Protein AF-A0A3M1YTX9-F1 (afdb_monomer_lite)

Sequence (73 aa):
MLNAMSDTTRNLPPVHPPTREGICPSCGRHSDFHFEGEQRWPRHIAEKAGLPMIILLWSCGYCHSTVSDNEIL

pLDDT: mean 86.78, std 16.74, range [43.53, 98.06]

Structure (mmCIF, N/CA/C/O backbone):
data_AF-A0A3M1YTX9-F1
#
_entry.id   AF-A0A3M1YTX9-F1
#
loop_
_atom_site.group_PDB
_atom_site.id
_atom_site.type_symbol
_atom_site.la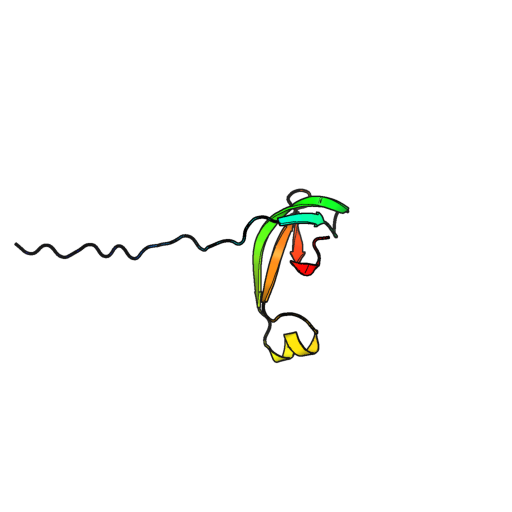bel_atom_id
_atom_site.label_alt_id
_atom_site.label_comp_id
_atom_site.label_asym_id
_atom_site.label_entity_id
_atom_site.label_seq_id
_atom_site.pdbx_PDB_ins_code
_atom_site.Cartn_x
_atom_site.Cartn_y
_atom_site.Cartn_z
_atom_site.occupancy
_atom_site.B_iso_or_equiv
_atom_site.auth_seq_id
_atom_site.auth_comp_id
_atom_site.auth_asym_id
_atom_site.auth_atom_id
_atom_site.pdbx_PDB_model_num
ATOM 1 N N . MET A 1 1 ? 55.552 -16.975 12.719 1.00 48.56 1 MET A N 1
ATOM 2 C CA . MET A 1 1 ? 54.992 -15.675 12.295 1.00 48.56 1 MET A CA 1
ATOM 3 C C . MET A 1 1 ? 54.269 -15.871 10.979 1.00 48.56 1 MET A C 1
ATOM 5 O O . MET A 1 1 ? 54.933 -16.238 10.023 1.00 48.56 1 MET A O 1
ATOM 9 N N . LEU A 1 2 ? 52.950 -15.671 10.970 1.00 43.53 2 LEU A N 1
ATOM 10 C CA . LEU A 1 2 ? 52.130 -15.171 9.855 1.00 43.53 2 LEU A CA 1
ATOM 11 C C . LEU A 1 2 ? 50.689 -15.088 10.385 1.00 43.53 2 LEU A C 1
ATOM 13 O O . LEU A 1 2 ? 49.961 -16.074 10.406 1.00 43.53 2 LEU A O 1
ATOM 17 N N . ASN A 1 3 ? 50.334 -13.913 10.910 1.00 46.56 3 ASN A N 1
ATOM 18 C CA . ASN A 1 3 ? 48.948 -13.535 11.175 1.00 46.56 3 ASN A CA 1
ATOM 19 C C . ASN A 1 3 ? 48.307 -13.174 9.828 1.00 46.56 3 ASN A C 1
ATOM 21 O O . ASN A 1 3 ? 48.795 -12.266 9.158 1.00 46.56 3 ASN A O 1
ATOM 25 N N . ALA A 1 4 ? 47.217 -13.840 9.462 1.00 52.72 4 ALA A N 1
ATOM 26 C CA . ALA A 1 4 ? 46.278 -13.382 8.439 1.00 52.72 4 ALA A CA 1
ATOM 27 C C . ALA A 1 4 ? 44.942 -13.163 9.167 1.00 52.72 4 ALA A C 1
ATOM 29 O O . ALA A 1 4 ? 44.344 -14.109 9.662 1.00 52.72 4 ALA A O 1
ATOM 30 N N . MET A 1 5 ? 44.695 -11.932 9.615 1.00 48.53 5 MET A N 1
ATOM 31 C CA . MET A 1 5 ? 43.877 -10.926 8.924 1.00 48.53 5 MET A CA 1
ATOM 32 C C . MET A 1 5 ? 42.389 -11.288 8.946 1.00 48.53 5 MET A C 1
ATOM 34 O O . MET A 1 5 ? 41.908 -12.125 8.194 1.00 48.53 5 MET A O 1
ATOM 38 N N . SER A 1 6 ? 41.702 -10.621 9.871 1.00 55.62 6 SER A N 1
ATOM 39 C CA . SER A 1 6 ? 40.266 -10.608 10.101 1.00 55.62 6 SER A CA 1
ATOM 40 C C . SER A 1 6 ? 39.501 -10.195 8.845 1.00 55.62 6 SER A C 1
ATOM 42 O O . SER A 1 6 ? 39.628 -9.056 8.397 1.00 55.62 6 SER A O 1
ATOM 44 N N . ASP A 1 7 ? 38.659 -11.083 8.326 1.00 50.47 7 ASP A N 1
ATOM 45 C CA . ASP A 1 7 ? 37.661 -10.735 7.317 1.00 50.47 7 ASP A CA 1
ATOM 46 C C . ASP A 1 7 ? 36.335 -10.415 8.022 1.00 50.47 7 ASP A C 1
ATOM 48 O O . ASP A 1 7 ? 35.427 -11.237 8.145 1.00 50.47 7 ASP A O 1
ATOM 52 N N . THR A 1 8 ? 36.252 -9.213 8.596 1.00 55.84 8 THR A N 1
ATOM 53 C CA . THR A 1 8 ? 34.996 -8.681 9.132 1.00 55.84 8 THR A CA 1
ATOM 54 C C . THR A 1 8 ? 34.192 -8.104 7.972 1.00 55.84 8 THR A C 1
ATOM 56 O O . THR A 1 8 ? 34.082 -6.884 7.817 1.00 55.84 8 THR A O 1
ATOM 59 N N . THR A 1 9 ? 33.623 -8.977 7.138 1.00 55.84 9 THR A N 1
ATOM 60 C CA . THR A 1 9 ? 32.546 -8.576 6.232 1.00 55.84 9 THR A CA 1
ATOM 61 C C . THR A 1 9 ? 31.422 -8.027 7.114 1.00 55.84 9 THR A C 1
ATOM 63 O O . THR A 1 9 ? 30.825 -8.750 7.911 1.00 55.84 9 THR A O 1
ATOM 66 N N . ARG A 1 10 ? 31.204 -6.709 7.070 1.00 55.72 10 ARG A N 1
ATOM 67 C CA . ARG A 1 10 ? 30.198 -6.022 7.887 1.00 55.72 10 ARG A CA 1
ATOM 68 C C . ARG A 1 10 ? 28.815 -6.537 7.485 1.00 55.72 10 ARG A C 1
ATOM 70 O O . ARG A 1 10 ? 28.242 -6.052 6.515 1.00 55.72 10 ARG A O 1
ATOM 77 N N . ASN A 1 11 ? 28.278 -7.484 8.249 1.00 60.41 11 ASN A N 1
ATOM 78 C CA . ASN A 1 11 ? 26.849 -7.785 8.288 1.00 60.41 11 ASN A CA 1
ATOM 79 C C . ASN A 1 11 ? 26.128 -6.578 8.903 1.00 60.41 11 ASN A C 1
ATOM 81 O O . ASN A 1 11 ? 25.786 -6.577 10.084 1.00 60.41 11 ASN A O 1
ATOM 85 N N . LEU A 1 12 ? 25.974 -5.504 8.127 1.00 58.62 12 LEU A N 1
ATOM 86 C CA . LEU A 1 12 ? 25.058 -4.432 8.485 1.00 58.62 12 LEU A CA 1
ATOM 87 C C . LEU A 1 12 ? 23.641 -5.013 8.405 1.00 58.62 12 LEU A C 1
ATOM 89 O O . LEU A 1 12 ? 23.322 -5.654 7.399 1.00 58.62 12 LEU A O 1
ATOM 93 N N . PRO A 1 13 ? 22.801 -4.833 9.439 1.00 62.28 13 PRO A N 1
ATOM 94 C CA . PRO A 1 13 ? 21.404 -5.210 9.323 1.00 62.28 13 PRO A CA 1
ATOM 95 C C . PRO A 1 13 ? 20.789 -4.462 8.130 1.00 62.28 13 PRO A C 1
ATOM 97 O O . PRO A 1 13 ? 21.195 -3.325 7.854 1.00 62.28 13 PRO A O 1
ATOM 100 N N . PRO A 1 14 ? 19.841 -5.077 7.404 1.00 63.69 14 PRO A N 1
ATOM 101 C CA . PRO A 1 14 ? 19.109 -4.369 6.366 1.00 63.69 14 PRO A CA 1
ATOM 102 C C . PRO A 1 14 ? 18.518 -3.088 6.964 1.00 63.69 14 PRO A C 1
ATOM 104 O O . PRO A 1 14 ? 17.926 -3.105 8.044 1.00 63.69 14 PRO A O 1
ATOM 107 N N . VAL A 1 15 ? 18.734 -1.960 6.283 1.00 71.38 15 VAL A N 1
ATOM 108 C CA . VAL A 1 15 ? 18.140 -0.679 6.673 1.00 71.38 15 VAL A CA 1
ATOM 109 C C . VAL A 1 15 ? 16.645 -0.792 6.408 1.00 71.38 15 VAL A C 1
ATOM 111 O O . VAL A 1 15 ? 16.195 -0.626 5.277 1.00 71.38 15 VAL A O 1
ATOM 114 N N . HIS A 1 16 ? 15.884 -1.141 7.441 1.00 76.38 16 HIS A N 1
ATOM 115 C CA . HIS A 1 16 ? 14.433 -1.087 7.380 1.00 76.38 16 HIS A CA 1
ATOM 116 C C . HIS A 1 16 ? 13.990 0.380 7.303 1.00 76.38 16 HIS A C 1
ATOM 118 O O . HIS A 1 16 ? 14.598 1.236 7.958 1.00 76.38 16 HIS A O 1
ATOM 124 N N . PRO A 1 17 ? 12.960 0.700 6.504 1.00 83.75 17 PRO A N 1
ATOM 125 C CA . PRO A 1 17 ? 12.390 2.037 6.511 1.00 83.75 17 PRO A CA 1
ATOM 126 C C . PRO A 1 17 ? 11.832 2.368 7.909 1.00 83.75 17 PRO A C 1
ATOM 128 O O . PRO A 1 17 ? 11.462 1.457 8.657 1.00 83.75 17 PRO A O 1
ATOM 131 N N . PRO A 1 18 ? 11.790 3.659 8.285 1.00 84.44 18 PRO A N 1
ATOM 132 C CA . PRO A 1 18 ? 11.241 4.074 9.571 1.00 84.44 18 PRO A CA 1
ATOM 133 C C . PRO A 1 18 ? 9.773 3.656 9.682 1.00 84.44 18 PRO A C 1
ATOM 135 O O . PRO A 1 18 ? 9.052 3.673 8.685 1.00 84.44 18 PRO A O 1
ATOM 138 N N . THR A 1 19 ? 9.331 3.309 10.892 1.00 83.75 19 THR A N 1
ATOM 139 C CA . THR A 1 19 ? 7.920 3.027 11.184 1.00 83.75 19 THR A CA 1
ATOM 140 C C . THR A 1 19 ? 7.028 4.175 10.722 1.00 83.75 19 THR A C 1
ATOM 142 O O . THR A 1 19 ? 7.393 5.349 10.834 1.00 83.75 19 THR A O 1
ATOM 145 N N . ARG A 1 20 ? 5.854 3.828 10.194 1.00 91.69 20 ARG A N 1
ATOM 146 C CA . ARG A 1 20 ? 4.830 4.794 9.789 1.00 91.69 20 ARG A CA 1
ATOM 147 C C . ARG A 1 20 ? 3.664 4.790 10.763 1.00 91.69 20 ARG A C 1
ATOM 149 O O . ARG A 1 20 ? 3.433 3.807 11.457 1.00 91.69 20 ARG A O 1
ATOM 156 N N . GLU A 1 21 ? 2.922 5.886 10.778 1.00 96.19 21 GLU A N 1
ATOM 157 C CA . GLU A 1 21 ? 1.694 6.048 11.553 1.00 96.19 21 GLU A CA 1
ATOM 158 C C . GLU A 1 21 ? 0.605 6.595 10.628 1.00 96.19 21 GLU A C 1
ATOM 160 O O . GLU A 1 21 ? 0.902 7.369 9.716 1.00 96.19 21 GLU A O 1
ATOM 165 N N . GLY A 1 22 ? -0.642 6.178 10.843 1.00 96.50 22 GLY A N 1
ATOM 166 C CA . GLY A 1 22 ? -1.792 6.656 10.073 1.00 96.50 22 GLY A CA 1
ATOM 167 C C . GLY A 1 22 ? -3.047 5.824 10.311 1.00 96.50 22 GLY A C 1
ATOM 168 O O . GLY A 1 22 ? -3.092 4.987 11.220 1.00 96.50 22 GLY A O 1
ATOM 169 N N . ILE A 1 23 ? -4.093 6.057 9.521 1.00 97.75 23 ILE A N 1
ATOM 170 C CA . ILE A 1 23 ? -5.351 5.309 9.592 1.00 97.75 23 ILE A CA 1
ATOM 171 C C . ILE A 1 23 ? -5.233 4.051 8.735 1.00 97.75 23 ILE A C 1
ATOM 173 O O . ILE A 1 23 ? -4.952 4.10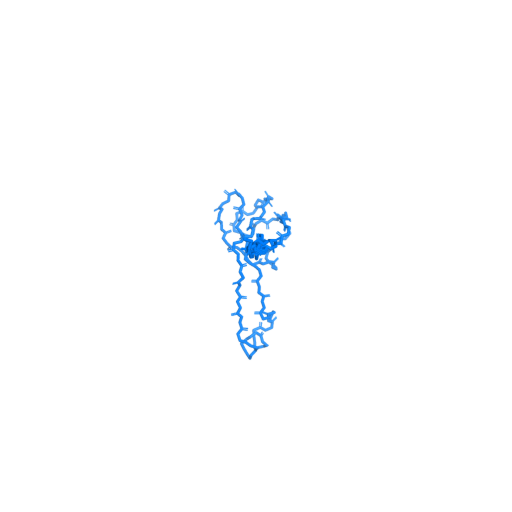6 7.539 1.00 97.75 23 ILE A O 1
ATOM 177 N N . CYS A 1 24 ? -5.502 2.896 9.342 1.00 97.75 24 CYS A N 1
ATOM 178 C CA . CYS A 1 24 ? -5.571 1.637 8.616 1.00 97.75 24 CYS A CA 1
ATOM 179 C C . CYS A 1 24 ? -6.838 1.579 7.747 1.00 97.75 24 CYS A C 1
ATOM 181 O O . CYS A 1 24 ? -7.940 1.632 8.302 1.00 97.75 24 CYS A O 1
ATOM 183 N N . PRO A 1 25 ? -6.724 1.377 6.420 1.00 97.38 25 PRO A N 1
ATOM 184 C CA . PRO A 1 25 ? -7.884 1.258 5.535 1.00 97.38 25 PRO A CA 1
ATOM 185 C C . PRO A 1 25 ? -8.735 0.019 5.849 1.00 97.38 25 PRO A C 1
ATOM 187 O O . PRO A 1 25 ? -9.937 0.018 5.598 1.00 97.38 25 PRO A O 1
ATOM 190 N N . SER A 1 26 ? -8.136 -1.023 6.437 1.00 97.44 26 SER A N 1
ATOM 191 C CA . SER A 1 26 ? -8.832 -2.272 6.758 1.00 97.44 26 SER A CA 1
ATOM 192 C C . SER A 1 26 ? -9.682 -2.185 8.027 1.00 97.44 26 SER A C 1
ATOM 194 O O . SER A 1 26 ? -10.789 -2.714 8.054 1.00 97.44 26 SER A O 1
ATOM 196 N N . CYS A 1 27 ? -9.181 -1.553 9.099 1.00 97.94 27 CYS A N 1
ATOM 197 C CA . CYS A 1 27 ? -9.874 -1.520 10.398 1.00 97.94 27 CYS A CA 1
ATOM 198 C C . CYS A 1 27 ? -10.334 -0.124 10.843 1.00 97.94 27 CYS A C 1
ATOM 200 O O . CYS A 1 27 ? -11.012 -0.005 11.864 1.00 97.94 27 CYS A O 1
ATOM 202 N N . GLY A 1 28 ? -9.959 0.926 10.107 1.00 97.62 28 GLY A N 1
ATOM 203 C CA . GLY A 1 28 ? -10.328 2.318 10.369 1.00 97.62 28 GLY A CA 1
ATOM 204 C C . GLY A 1 28 ? -9.663 2.950 11.595 1.00 97.62 28 GLY A C 1
ATOM 205 O O . GLY A 1 28 ? -10.026 4.059 11.977 1.00 97.62 28 GLY A O 1
ATOM 206 N N . ARG A 1 29 ? -8.716 2.266 12.249 1.00 97.94 29 ARG A N 1
ATOM 207 C CA . ARG A 1 29 ? -8.034 2.777 13.448 1.00 97.94 29 ARG A CA 1
ATOM 208 C C . ARG A 1 29 ? -6.732 3.476 13.092 1.00 97.94 29 ARG A C 1
ATOM 210 O O . ARG A 1 29 ? -6.027 3.032 12.188 1.00 97.94 29 ARG A O 1
ATOM 217 N N . HIS A 1 30 ? -6.391 4.504 13.868 1.00 98.06 30 HIS A N 1
ATOM 218 C CA . HIS A 1 30 ? -5.014 4.985 13.946 1.00 98.06 30 HIS A CA 1
ATOM 219 C C . HIS A 1 30 ? -4.120 3.891 14.524 1.00 98.06 30 HIS A C 1
ATOM 221 O O . HIS A 1 30 ? -4.457 3.292 15.548 1.00 98.06 30 HIS A O 1
ATOM 227 N N . SER A 1 31 ? -3.010 3.628 13.847 1.00 97.19 31 SER A N 1
ATOM 228 C CA . SER A 1 31 ? -2.070 2.570 14.196 1.00 97.19 31 SER A CA 1
ATOM 229 C C . SER A 1 31 ? -0.664 2.956 13.763 1.00 97.19 31 SER A C 1
ATOM 231 O O . SER A 1 31 ? -0.476 3.679 12.784 1.00 97.19 31 SER A O 1
ATOM 233 N N . ASP A 1 32 ? 0.314 2.403 14.465 1.00 97.12 32 ASP A N 1
ATOM 234 C CA . ASP A 1 32 ? 1.654 2.188 13.948 1.00 97.12 32 ASP A CA 1
ATOM 235 C C . ASP A 1 32 ? 1.639 1.097 12.864 1.00 97.12 32 ASP A C 1
ATOM 237 O O . ASP A 1 32 ? 0.794 0.190 12.860 1.00 97.12 32 ASP A O 1
ATOM 241 N N . PHE A 1 33 ? 2.572 1.215 11.926 1.00 97.31 33 PHE A N 1
ATOM 242 C CA . PHE A 1 33 ? 2.741 0.331 10.786 1.00 97.31 33 PHE A CA 1
ATOM 243 C C . PHE A 1 33 ? 4.165 -0.210 10.744 1.00 97.31 33 PHE A C 1
ATOM 245 O O . PHE A 1 33 ? 5.142 0.544 10.665 1.00 97.31 33 PHE A O 1
ATOM 252 N N . HIS A 1 34 ? 4.265 -1.536 10.753 1.00 95.75 34 HIS A N 1
ATOM 253 C CA . HIS A 1 34 ? 5.523 -2.270 10.702 1.00 95.75 34 HIS A CA 1
ATOM 254 C C . HIS A 1 34 ? 5.852 -2.649 9.266 1.00 95.75 34 HIS A C 1
ATOM 256 O O . HIS A 1 34 ? 4.990 -3.137 8.542 1.00 95.75 34 HIS A O 1
ATOM 262 N N . PHE A 1 35 ? 7.090 -2.423 8.841 1.00 95.75 35 PHE A N 1
ATOM 263 C CA . PHE A 1 35 ? 7.524 -2.797 7.501 1.00 95.75 35 PHE A CA 1
ATOM 264 C C . PHE A 1 35 ? 7.559 -4.322 7.344 1.00 95.75 35 PHE A C 1
ATOM 266 O O . PHE A 1 35 ? 8.260 -5.001 8.090 1.00 95.75 35 PHE A O 1
ATOM 273 N N . GLU A 1 36 ? 6.850 -4.841 6.344 1.00 95.38 36 GLU A N 1
ATOM 274 C CA . GLU A 1 36 ? 6.784 -6.278 6.031 1.00 95.38 36 GLU A CA 1
ATOM 275 C C . GLU A 1 36 ? 7.621 -6.648 4.803 1.00 95.38 36 GLU A C 1
ATOM 277 O O . GLU A 1 36 ? 8.037 -7.795 4.640 1.00 95.38 36 GLU A O 1
ATOM 282 N N . GLY A 1 37 ? 7.891 -5.687 3.917 1.00 94.75 37 GLY A N 1
ATOM 283 C CA . GLY A 1 37 ? 8.690 -5.938 2.728 1.00 94.75 37 GLY A CA 1
ATOM 284 C C . GLY A 1 37 ? 8.350 -5.030 1.561 1.00 94.75 37 GLY A C 1
ATOM 285 O O . GLY A 1 37 ? 7.767 -3.959 1.704 1.00 94.75 37 GLY A O 1
ATOM 286 N N . GLU A 1 38 ? 8.728 -5.479 0.372 1.00 96.06 38 GLU A N 1
ATOM 287 C CA . GLU A 1 38 ? 8.535 -4.736 -0.865 1.00 96.06 38 GLU A CA 1
ATOM 288 C C . GLU A 1 38 ? 7.828 -5.605 -1.896 1.00 96.06 38 GLU A C 1
ATOM 290 O O . GLU A 1 38 ? 8.172 -6.773 -2.092 1.00 96.06 38 GLU A O 1
ATOM 295 N N . GLN A 1 39 ? 6.910 -4.999 -2.636 1.00 95.00 39 GLN A N 1
ATOM 296 C CA . GLN A 1 39 ? 6.393 -5.561 -3.869 1.00 95.00 39 GLN A CA 1
ATOM 297 C C . GLN A 1 39 ? 7.092 -4.903 -5.056 1.00 95.00 39 GLN A C 1
ATOM 299 O O . GLN A 1 39 ? 7.041 -3.684 -5.230 1.00 95.00 39 GLN A O 1
ATOM 304 N N . ARG A 1 40 ? 7.750 -5.722 -5.883 1.00 96.56 40 ARG A N 1
ATOM 305 C CA . ARG A 1 40 ? 8.489 -5.269 -7.066 1.00 96.56 40 ARG A CA 1
ATOM 306 C C . ARG A 1 40 ? 7.761 -5.682 -8.335 1.00 96.56 40 ARG A C 1
ATOM 308 O O . ARG A 1 40 ? 7.572 -6.868 -8.594 1.00 96.56 40 ARG A O 1
ATOM 315 N N . TRP A 1 41 ? 7.396 -4.697 -9.140 1.00 94.06 41 TRP A N 1
ATOM 316 C CA . TRP A 1 41 ? 6.687 -4.882 -10.395 1.00 94.06 41 TRP A CA 1
ATOM 317 C C . TRP A 1 41 ? 7.623 -4.671 -11.587 1.00 94.06 41 TRP A C 1
ATOM 319 O O . TRP A 1 41 ? 8.414 -3.722 -11.593 1.00 94.06 41 TRP A O 1
ATOM 329 N N . PRO A 1 42 ? 7.520 -5.497 -12.644 1.00 97.19 42 PRO A N 1
ATOM 330 C CA . PRO A 1 42 ? 8.154 -5.187 -13.915 1.00 97.19 42 PRO A CA 1
ATOM 331 C C . PRO A 1 42 ? 7.682 -3.824 -14.432 1.00 97.19 42 PRO A C 1
ATOM 333 O O . PRO A 1 42 ? 6.491 -3.514 -14.374 1.00 97.19 42 PRO A O 1
ATOM 336 N N . ARG A 1 43 ? 8.600 -3.039 -15.008 1.00 97.06 43 ARG A N 1
ATOM 337 C CA . ARG A 1 43 ? 8.337 -1.672 -15.492 1.00 97.06 43 ARG A CA 1
ATOM 338 C C . ARG A 1 43 ? 7.055 -1.544 -16.319 1.00 97.06 43 ARG A C 1
ATOM 340 O O . ARG A 1 43 ? 6.222 -0.697 -16.032 1.00 97.06 43 ARG A O 1
ATOM 347 N N . HIS A 1 44 ? 6.877 -2.422 -17.304 1.00 97.31 44 HIS A N 1
ATOM 348 C CA . HIS A 1 44 ? 5.726 -2.380 -18.208 1.00 97.31 44 HIS A CA 1
ATOM 349 C C . HIS A 1 44 ? 4.382 -2.670 -17.512 1.00 97.31 44 HIS A C 1
ATOM 351 O O . HIS A 1 44 ? 3.339 -2.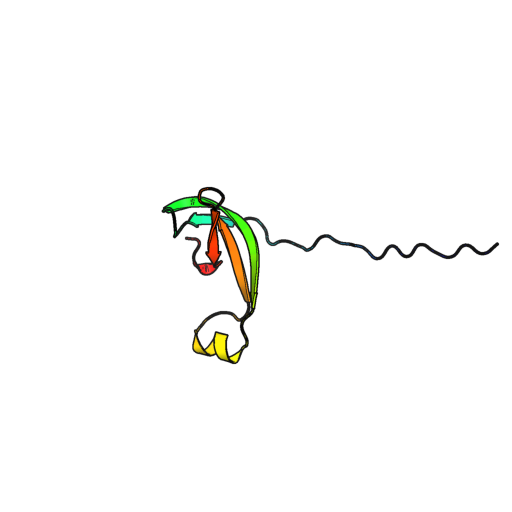289 -18.034 1.00 97.31 44 HIS A O 1
ATOM 357 N N . ILE A 1 45 ? 4.387 -3.358 -16.364 1.00 96.69 45 ILE A N 1
ATOM 358 C CA . ILE A 1 45 ? 3.186 -3.580 -15.546 1.00 96.69 45 ILE A CA 1
ATOM 359 C C . ILE A 1 45 ? 2.918 -2.354 -14.677 1.00 96.69 45 ILE A C 1
ATOM 361 O O . ILE A 1 45 ? 1.794 -1.862 -14.664 1.00 96.69 45 ILE A O 1
ATOM 365 N N . ALA A 1 46 ? 3.956 -1.828 -14.020 1.00 96.06 46 ALA A N 1
ATOM 366 C CA . ALA A 1 46 ? 3.868 -0.629 -13.189 1.00 96.06 46 ALA A CA 1
ATOM 367 C C . ALA A 1 46 ? 3.336 0.579 -13.987 1.00 96.06 46 ALA A C 1
ATOM 369 O O . ALA A 1 46 ? 2.376 1.223 -13.573 1.00 96.06 46 ALA A O 1
ATOM 370 N N . GLU A 1 47 ? 3.874 0.809 -15.190 1.00 96.06 47 GLU A N 1
ATOM 371 C CA . GLU A 1 47 ? 3.427 1.874 -16.099 1.00 96.06 47 GLU A CA 1
ATOM 372 C C . GLU A 1 47 ? 1.963 1.697 -16.528 1.00 96.06 47 GLU A C 1
ATOM 374 O O . GLU A 1 47 ? 1.203 2.662 -16.519 1.00 96.06 47 GLU A O 1
ATOM 379 N N . LYS A 1 48 ? 1.537 0.468 -16.855 1.00 97.19 48 LYS A N 1
ATOM 380 C CA . LYS A 1 48 ? 0.139 0.182 -17.222 1.00 97.19 48 LYS A CA 1
ATOM 381 C C . LYS A 1 48 ? -0.834 0.382 -16.061 1.00 97.19 48 LYS A C 1
ATOM 383 O O . LYS A 1 48 ? -1.972 0.768 -16.301 1.00 97.19 48 LYS A O 1
ATOM 388 N N . ALA A 1 49 ? -0.403 0.097 -14.835 1.00 93.81 49 ALA A N 1
ATOM 389 C CA . ALA A 1 49 ? -1.213 0.256 -13.631 1.00 93.81 49 ALA A CA 1
ATOM 390 C C . ALA A 1 49 ? -1.183 1.687 -13.063 1.00 93.81 49 ALA A C 1
ATOM 392 O O . ALA A 1 49 ? -1.952 1.988 -12.156 1.00 93.81 49 ALA A O 1
ATOM 393 N N . GLY A 1 50 ? -0.300 2.561 -13.564 1.00 94.44 50 GLY A N 1
ATOM 394 C CA . GLY A 1 50 ? -0.081 3.889 -12.985 1.00 94.44 50 GLY A CA 1
ATOM 395 C C . GLY A 1 50 ? 0.540 3.837 -11.585 1.00 94.44 50 GLY A C 1
ATOM 396 O O . GLY A 1 50 ? 0.299 4.729 -10.776 1.00 94.44 50 GLY A O 1
ATOM 397 N N . LEU A 1 51 ? 1.310 2.787 -11.287 1.00 92.06 51 LEU A N 1
ATOM 398 C CA . LEU A 1 51 ? 1.913 2.539 -9.978 1.00 92.06 51 LEU A CA 1
ATOM 399 C C . LEU A 1 51 ? 3.445 2.661 -10.032 1.00 92.06 51 LEU A C 1
ATOM 401 O O . LEU A 1 51 ? 4.051 2.459 -11.088 1.00 92.06 51 LEU A O 1
ATOM 405 N N . PRO A 1 52 ? 4.110 2.938 -8.897 1.00 93.81 52 PRO A N 1
ATOM 406 C CA . PRO A 1 52 ? 5.556 2.784 -8.781 1.00 93.81 52 PRO A CA 1
ATOM 407 C C . PRO A 1 52 ? 6.001 1.332 -9.021 1.00 93.81 52 PRO A C 1
ATOM 409 O O . PRO A 1 52 ? 5.283 0.384 -8.711 1.00 93.81 52 PRO A O 1
ATOM 412 N N . MET A 1 53 ? 7.231 1.135 -9.513 1.00 96.38 53 MET A N 1
ATOM 413 C CA . MET A 1 53 ? 7.806 -0.215 -9.663 1.00 96.38 53 MET A CA 1
ATOM 414 C C . MET A 1 53 ? 8.076 -0.911 -8.324 1.00 96.38 53 MET A C 1
ATOM 416 O O . MET A 1 53 ? 8.178 -2.133 -8.292 1.00 96.38 53 MET A O 1
ATOM 420 N N . ILE A 1 54 ? 8.242 -0.150 -7.241 1.00 95.75 54 ILE A N 1
ATOM 421 C CA . ILE A 1 54 ? 8.479 -0.670 -5.894 1.00 95.75 54 ILE A CA 1
ATOM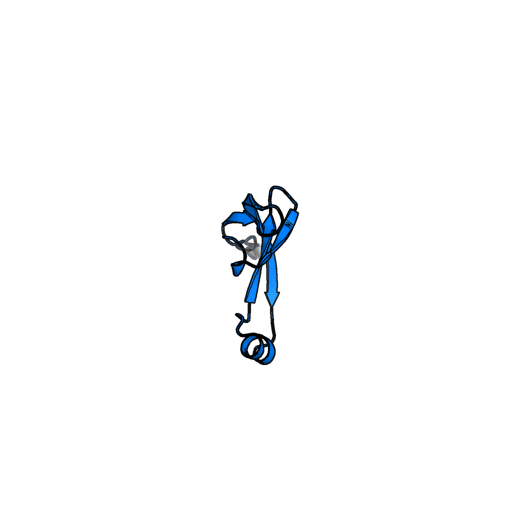 422 C C . ILE A 1 54 ? 7.430 -0.053 -4.979 1.00 95.75 54 ILE A C 1
ATOM 424 O O . ILE A 1 54 ? 7.351 1.170 -4.875 1.00 95.75 54 ILE A O 1
ATOM 428 N N . ILE A 1 55 ? 6.642 -0.902 -4.330 1.00 95.06 55 ILE A N 1
ATOM 429 C CA . ILE A 1 55 ? 5.650 -0.517 -3.326 1.00 95.06 55 ILE A CA 1
ATOM 430 C C . ILE A 1 55 ? 6.089 -1.130 -2.001 1.00 95.06 55 ILE A C 1
ATOM 432 O O . ILE A 1 55 ? 6.363 -2.329 -1.941 1.00 95.06 55 ILE A O 1
ATOM 436 N N . LEU A 1 56 ? 6.186 -0.316 -0.950 1.00 95.56 56 LEU A N 1
ATOM 437 C CA . LEU A 1 56 ? 6.479 -0.818 0.391 1.00 95.56 56 LEU A CA 1
ATOM 438 C C . LEU A 1 56 ? 5.199 -1.396 0.998 1.00 95.56 56 LEU A C 1
ATOM 440 O O . LEU A 1 56 ? 4.124 -0.813 0.853 1.00 95.56 56 LEU A O 1
ATOM 444 N N . LEU A 1 57 ? 5.331 -2.542 1.655 1.00 96.88 57 LEU A N 1
ATOM 445 C CA . LEU A 1 57 ? 4.250 -3.235 2.336 1.00 96.88 57 LEU A CA 1
ATOM 446 C C . LEU A 1 57 ? 4.408 -3.068 3.841 1.00 96.88 57 LEU A C 1
ATOM 448 O O . LEU A 1 57 ? 5.505 -3.214 4.389 1.00 96.88 57 LEU A O 1
ATOM 452 N N . TRP A 1 58 ? 3.289 -2.799 4.497 1.00 97.31 58 TRP A N 1
ATOM 453 C CA . TRP A 1 58 ? 3.227 -2.500 5.916 1.00 97.31 58 TRP A CA 1
ATOM 454 C C . TRP A 1 58 ? 2.142 -3.322 6.602 1.00 97.31 58 TRP A C 1
ATOM 456 O O . TRP A 1 58 ? 1.072 -3.513 6.039 1.00 97.31 58 TRP A O 1
ATOM 466 N N . SER A 1 59 ? 2.378 -3.770 7.830 1.00 97.56 59 SER A N 1
ATOM 467 C CA . SER A 1 59 ? 1.387 -4.437 8.674 1.00 97.56 59 SER A CA 1
ATOM 468 C C . SER A 1 59 ? 0.868 -3.486 9.744 1.00 97.56 59 SER A C 1
ATOM 470 O O . SER A 1 59 ? 1.646 -2.858 10.465 1.00 97.56 59 SER A O 1
ATOM 472 N N . CYS A 1 60 ? -0.456 -3.381 9.860 1.00 97.56 60 CYS A N 1
ATOM 473 C CA . CYS A 1 60 ? -1.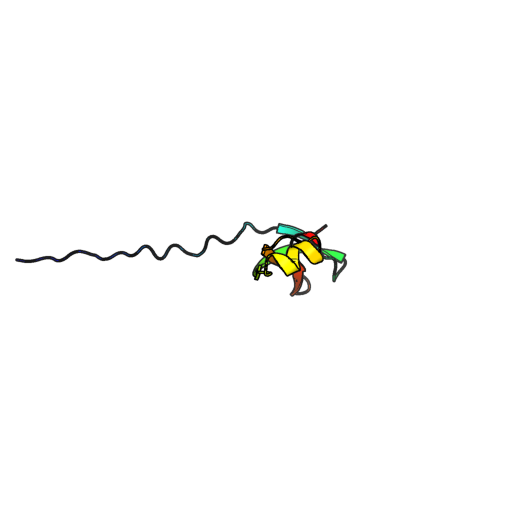106 -2.608 10.917 1.00 97.56 60 CYS A CA 1
ATOM 474 C C . CYS A 1 60 ? -0.850 -3.243 12.295 1.00 97.56 60 CYS A C 1
ATOM 476 O O . CYS A 1 60 ? -1.211 -4.400 12.519 1.00 97.56 60 CYS A O 1
ATOM 478 N N . GLY A 1 61 ? -0.325 -2.465 13.244 1.00 97.12 61 GLY A N 1
ATOM 479 C CA . GLY A 1 61 ? -0.104 -2.886 14.633 1.00 97.12 61 GLY A CA 1
ATOM 480 C C . GLY A 1 61 ? -1.366 -3.353 15.375 1.00 97.12 61 GLY A C 1
ATOM 481 O O . GLY A 1 61 ? -1.263 -4.137 16.315 1.00 97.12 61 GLY A O 1
ATOM 482 N N . TYR A 1 62 ? -2.563 -2.941 14.934 1.00 97.75 62 TYR A N 1
ATOM 483 C CA . TYR A 1 62 ? -3.829 -3.339 15.562 1.00 97.75 62 TYR A CA 1
ATOM 484 C C . TYR A 1 62 ? -4.474 -4.603 14.971 1.00 97.75 62 TYR A C 1
ATOM 486 O O . TYR A 1 62 ? -4.884 -5.493 15.710 1.00 97.75 62 TYR A O 1
ATOM 494 N N . CYS A 1 63 ? -4.662 -4.653 13.648 1.00 97.81 63 CYS A N 1
ATOM 495 C CA . CYS A 1 63 ? -5.422 -5.730 12.991 1.00 97.81 63 CYS A CA 1
ATOM 496 C C . CYS A 1 63 ? -4.566 -6.668 12.138 1.00 97.81 63 CYS A C 1
ATOM 498 O O . CYS A 1 63 ? -5.105 -7.611 11.562 1.00 97.81 63 CYS A O 1
ATOM 500 N N . HIS A 1 64 ? -3.265 -6.390 12.021 1.00 97.56 64 HIS A N 1
ATOM 501 C CA . HIS A 1 64 ? -2.297 -7.173 11.249 1.00 97.56 64 HIS A CA 1
ATOM 502 C C . HIS A 1 64 ? -2.624 -7.323 9.757 1.00 97.56 64 HIS A C 1
ATOM 504 O O . HIS A 1 64 ? -2.096 -8.204 9.084 1.00 97.56 64 HIS A O 1
ATOM 510 N N . SER A 1 65 ? -3.487 -6.459 9.215 1.00 97.62 65 SER A N 1
ATOM 511 C CA . SER A 1 65 ? -3.679 -6.378 7.768 1.00 97.62 65 SER A CA 1
ATOM 512 C C . SER A 1 65 ? -2.433 -5.799 7.110 1.00 97.62 65 SER A C 1
ATOM 514 O O . SER A 1 65 ? -1.921 -4.772 7.565 1.00 97.62 65 SER A O 1
ATOM 516 N N . THR A 1 66 ? -1.994 -6.434 6.025 1.00 97.50 66 THR A N 1
ATOM 517 C CA . THR A 1 66 ? -0.969 -5.890 5.134 1.00 97.50 66 THR A CA 1
ATOM 518 C C . THR A 1 66 ? -1.588 -4.836 4.222 1.00 97.50 66 THR A C 1
ATOM 520 O O . THR A 1 66 ? -2.609 -5.094 3.588 1.00 97.50 66 THR A O 1
ATOM 523 N N . VAL A 1 67 ? -0.964 -3.666 4.153 1.00 96.69 67 VAL A N 1
ATOM 524 C CA . VAL A 1 67 ? -1.369 -2.530 3.322 1.00 96.69 67 VAL A CA 1
ATOM 525 C C . VAL A 1 67 ? -0.175 -2.003 2.538 1.00 96.69 67 VAL A C 1
ATOM 527 O O . VAL A 1 67 ? 0.979 -2.160 2.946 1.00 96.69 67 VAL A O 1
ATOM 530 N N . SER A 1 68 ? -0.450 -1.375 1.407 1.00 95.69 68 SER A N 1
ATOM 531 C CA . SER A 1 68 ? 0.549 -0.683 0.600 1.00 95.69 68 SER A CA 1
ATOM 532 C C . SER A 1 68 ? 0.851 0.698 1.183 1.00 95.69 68 SER A C 1
ATOM 534 O O . SER A 1 68 ? -0.010 1.333 1.789 1.00 95.69 68 SER A O 1
ATOM 536 N N . ASP A 1 69 ? 2.067 1.201 0.966 1.00 92.44 69 ASP A N 1
ATOM 537 C CA . ASP A 1 69 ? 2.528 2.509 1.468 1.00 92.44 69 ASP A CA 1
ATOM 538 C C . ASP A 1 69 ? 1.571 3.675 1.176 1.00 92.44 69 ASP A C 1
ATOM 540 O O . ASP A 1 69 ? 1.431 4.590 1.982 1.00 92.44 69 ASP A O 1
ATOM 544 N N . ASN A 1 70 ? 0.918 3.634 0.016 1.00 90.56 70 ASN A N 1
ATOM 545 C CA . ASN A 1 70 ? 0.007 4.661 -0.478 1.00 90.56 70 ASN A CA 1
ATOM 546 C C . ASN A 1 70 ? -1.431 4.534 0.053 1.00 90.56 70 ASN A C 1
ATOM 548 O O . ASN A 1 70 ? -2.273 5.350 -0.311 1.00 90.56 70 ASN A O 1
ATOM 552 N N . GLU A 1 71 ? -1.727 3.509 0.852 1.00 91.50 71 GLU A N 1
ATOM 553 C CA . GLU A 1 71 ? -3.058 3.260 1.420 1.00 91.50 71 GLU A CA 1
ATOM 554 C C . GLU A 1 71 ? -3.168 3.699 2.889 1.00 91.50 71 GLU A C 1
ATOM 556 O O . GLU A 1 71 ? -4.264 3.697 3.448 1.00 91.50 71 GLU A O 1
ATOM 561 N N . ILE A 1 72 ? -2.048 4.072 3.517 1.00 92.31 72 ILE A N 1
ATOM 562 C CA . ILE A 1 72 ? -2.014 4.646 4.866 1.00 92.31 72 ILE A CA 1
ATOM 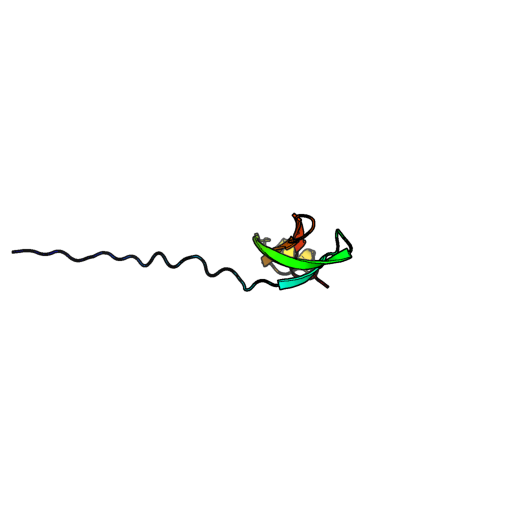563 C C . ILE A 1 72 ? -2.454 6.114 4.766 1.00 92.31 72 ILE A C 1
ATOM 565 O O . ILE A 1 72 ? -1.816 6.893 4.054 1.00 92.31 72 ILE A O 1
ATOM 569 N N . LEU A 1 73 ? -3.547 6.470 5.453 1.00 87.38 73 LEU A N 1
ATOM 570 C CA . LEU A 1 73 ? -4.157 7.811 5.429 1.00 87.38 73 LEU A CA 1
ATOM 571 C C . LEU A 1 73 ? -3.746 8.677 6.621 1.00 87.38 73 LEU A C 1
ATOM 573 O O . LEU A 1 73 ? -3.649 8.121 7.740 1.00 87.38 73 LEU A O 1
#

Secondary structure (DSSP, 8-state):
-----------PPP-PPPPEEEE-TTT--EEEEEEEEEEE--HHHHHHHT--SEEEEEEETTT--EEEGGG--

Radius of gyration: 18.78 Å; chains: 1; bounding box: 65×24×34 Å

Foldseek 3Di:
DDDDDDPCPPPDPPPDDDWDWAADPVPRDTFIWAWPAWDAADPVVCVVVVHDRIWTWIAGPPPRDIDTPVRGD